Protein AF-A0AAU5NUG4-F1 (afdb_monomer)

Foldseek 3Di:
DVVVVVVVVVVVVVVVVVVVVVVVVVVCCVVPPPDFAQKKFAADPVPRDGAEIAGRPDPPGDPHIDRDDLVRSVCCVPPVVRQYDPPRPVCVVNVPDDDDNDPPPPPDDPPPPDDDDDDDDDDDDDDDDD

Mean predicted aligned error: 14.55 Å

Structure (mmCIF, N/CA/C/O backbone):
data_AF-A0AAU5NUG4-F1
#
_entry.id   AF-A0AAU5NUG4-F1
#
loop_
_atom_site.group_PDB
_atom_site.id
_atom_site.type_symbol
_atom_site.label_atom_id
_atom_site.label_alt_id
_atom_site.label_comp_id
_atom_site.label_asym_id
_atom_site.label_entity_id
_atom_site.label_seq_id
_atom_site.pdbx_PDB_ins_code
_atom_site.Cartn_x
_atom_site.Cartn_y
_atom_site.Cartn_z
_atom_site.occupancy
_atom_site.B_iso_or_equiv
_atom_site.auth_seq_id
_atom_site.auth_comp_id
_atom_site.auth_asym_id
_atom_site.auth_atom_id
_atom_site.pdbx_PDB_model_num
ATOM 1 N N . MET A 1 1 ? 38.046 -8.888 -38.644 1.00 63.84 1 MET A N 1
ATOM 2 C CA . MET A 1 1 ? 36.925 -8.007 -38.228 1.00 63.84 1 MET A CA 1
ATOM 3 C C . MET A 1 1 ? 35.562 -8.701 -38.092 1.00 63.84 1 MET A C 1
ATOM 5 O O . MET A 1 1 ? 34.807 -8.292 -37.226 1.00 63.84 1 MET A O 1
ATOM 9 N N . ARG A 1 2 ? 35.196 -9.729 -38.879 1.00 86.19 2 ARG A N 1
ATOM 10 C CA . ARG A 1 2 ? 33.835 -10.328 -38.826 1.00 86.19 2 ARG A CA 1
ATOM 11 C C . ARG A 1 2 ? 33.498 -11.087 -37.527 1.00 86.19 2 ARG A C 1
ATOM 13 O O . ARG A 1 2 ? 32.389 -10.961 -37.030 1.00 86.19 2 ARG A O 1
ATOM 20 N N . VAL A 1 3 ? 34.463 -11.803 -36.944 1.00 91.94 3 VAL A N 1
ATOM 21 C CA . VAL A 1 3 ? 34.260 -12.620 -35.724 1.00 91.94 3 VAL A CA 1
ATOM 22 C C . VAL A 1 3 ? 33.879 -11.771 -34.507 1.00 91.94 3 VAL A C 1
ATOM 24 O O . VAL A 1 3 ? 32.986 -12.125 -33.746 1.00 91.94 3 VAL A O 1
ATOM 27 N N . TRP A 1 4 ? 34.515 -10.611 -34.349 1.00 91.56 4 TRP A N 1
ATOM 28 C CA . TRP A 1 4 ? 34.247 -9.716 -33.224 1.00 91.56 4 TRP A CA 1
ATOM 29 C C . TRP A 1 4 ? 32.851 -9.081 -33.298 1.00 91.56 4 TRP A C 1
ATOM 31 O O . TRP A 1 4 ? 32.176 -8.971 -32.278 1.00 91.56 4 TRP A O 1
ATOM 41 N N . HIS A 1 5 ? 32.387 -8.741 -34.506 1.00 94.94 5 HIS A N 1
ATOM 42 C CA . HIS A 1 5 ? 31.019 -8.263 -34.722 1.00 94.94 5 HIS A CA 1
ATOM 43 C C . HIS A 1 5 ? 29.981 -9.331 -34.368 1.00 94.94 5 HIS A C 1
ATOM 45 O O . HIS A 1 5 ? 29.022 -9.024 -33.669 1.00 94.94 5 HIS A O 1
ATOM 51 N N . ALA A 1 6 ? 30.192 -10.583 -34.789 1.00 95.06 6 ALA A N 1
ATOM 52 C CA . ALA A 1 6 ? 29.280 -11.680 -34.467 1.00 95.06 6 ALA A CA 1
ATOM 53 C C . ALA A 1 6 ? 29.156 -11.895 -32.949 1.00 95.06 6 ALA A C 1
ATOM 55 O O . ALA A 1 6 ? 28.048 -11.984 -32.429 1.00 95.06 6 ALA A O 1
ATOM 56 N N . MET A 1 7 ? 30.282 -11.879 -32.226 1.00 95.44 7 MET A N 1
ATOM 57 C CA . MET A 1 7 ? 30.288 -11.993 -30.764 1.00 95.44 7 MET A CA 1
ATOM 58 C C . MET A 1 7 ? 29.528 -10.841 -30.084 1.00 95.44 7 MET A C 1
ATOM 60 O O . MET A 1 7 ? 28.819 -11.051 -29.099 1.00 95.44 7 MET A O 1
ATOM 64 N N . TRP A 1 8 ? 29.679 -9.611 -30.584 1.00 96.25 8 TRP A N 1
ATOM 65 C CA . TRP A 1 8 ? 28.987 -8.447 -30.028 1.00 96.25 8 TRP A CA 1
ATOM 66 C C . TRP A 1 8 ? 27.484 -8.470 -30.280 1.00 96.25 8 TRP A C 1
ATOM 68 O O . TRP A 1 8 ? 26.726 -8.178 -29.357 1.00 96.25 8 TRP A O 1
ATOM 78 N N . LEU A 1 9 ? 27.061 -8.849 -31.488 1.00 96.94 9 LEU A N 1
ATOM 79 C CA . LEU A 1 9 ? 25.646 -9.023 -31.812 1.00 96.94 9 LEU A CA 1
ATOM 80 C C . LEU A 1 9 ? 25.015 -10.073 -30.903 1.00 96.94 9 LEU A C 1
ATOM 82 O O . LEU A 1 9 ? 24.025 -9.783 -30.246 1.00 96.94 9 LEU A O 1
ATOM 86 N N . GLU A 1 10 ? 25.667 -11.225 -30.735 1.00 96.62 10 GLU A N 1
ATOM 87 C CA . GLU A 1 10 ? 25.164 -12.273 -29.850 1.00 96.62 10 GLU A CA 1
ATOM 88 C C . GLU A 1 10 ? 25.015 -11.780 -28.399 1.00 96.62 10 GLU A C 1
ATOM 90 O O . GLU A 1 10 ? 24.040 -12.088 -27.713 1.00 96.62 10 GLU A O 1
ATOM 95 N N . ARG A 1 11 ? 25.958 -10.966 -27.913 1.00 97.25 11 ARG A N 1
ATOM 96 C CA . ARG A 1 11 ? 25.876 -10.375 -26.572 1.00 97.25 11 ARG A CA 1
ATOM 97 C C . ARG A 1 11 ? 24.701 -9.408 -26.438 1.00 97.25 11 ARG A C 1
ATOM 99 O O . ARG A 1 11 ? 24.022 -9.427 -25.410 1.00 97.25 11 ARG A O 1
ATOM 106 N N . ILE A 1 12 ? 24.485 -8.567 -27.447 1.00 97.88 12 ILE A N 1
ATOM 107 C CA . ILE A 1 12 ? 23.364 -7.625 -27.500 1.00 97.88 12 ILE A CA 1
ATOM 108 C C . ILE A 1 12 ? 22.045 -8.399 -27.543 1.00 97.88 12 ILE A C 1
ATOM 110 O O . ILE A 1 12 ? 21.164 -8.126 -26.732 1.00 97.88 12 ILE A O 1
ATOM 114 N N . ASP A 1 13 ? 21.941 -9.420 -28.389 1.00 98.25 13 ASP A N 1
ATOM 115 C CA . ASP A 1 13 ? 20.737 -10.239 -28.536 1.00 98.25 13 ASP A CA 1
ATOM 116 C C . ASP A 1 13 ? 20.382 -10.963 -27.235 1.00 98.25 13 ASP A C 1
ATOM 118 O O . ASP A 1 13 ? 19.229 -10.939 -26.799 1.00 98.25 13 ASP A O 1
ATOM 122 N N . ARG A 1 14 ? 21.377 -11.532 -26.540 1.00 97.88 14 ARG A N 1
ATOM 123 C CA . ARG A 1 14 ? 21.167 -12.127 -25.209 1.00 97.88 14 ARG A CA 1
ATOM 124 C C . ARG A 1 14 ? 20.640 -11.102 -24.204 1.00 97.88 14 ARG A C 1
ATOM 126 O O . ARG A 1 14 ? 19.757 -11.427 -23.409 1.00 97.88 14 ARG A O 1
ATOM 133 N N . GLN A 1 15 ? 21.157 -9.874 -24.230 1.00 97.94 15 GLN A N 1
ATOM 134 C CA . GLN A 1 15 ? 20.701 -8.815 -23.332 1.00 97.94 15 GLN A CA 1
ATOM 135 C C . GLN A 1 15 ? 19.275 -8.364 -23.664 1.00 97.94 15 GLN A C 1
ATOM 137 O O . GLN A 1 15 ? 18.463 -8.187 -22.754 1.00 97.94 15 GLN A O 1
ATOM 142 N N . ILE A 1 16 ? 18.950 -8.227 -24.951 1.00 98.31 16 ILE A N 1
ATOM 143 C CA . ILE A 1 16 ? 17.597 -7.912 -25.420 1.00 98.31 16 ILE A CA 1
ATOM 144 C C . ILE A 1 16 ? 16.626 -8.997 -24.951 1.00 98.31 16 ILE A C 1
ATOM 146 O O . ILE A 1 16 ? 15.628 -8.678 -24.306 1.00 98.31 16 ILE A O 1
ATOM 150 N N . ALA A 1 17 ? 16.949 -10.270 -25.184 1.00 98.19 17 ALA A N 1
ATOM 151 C CA . ALA A 1 17 ? 16.116 -11.395 -24.772 1.00 98.19 17 ALA A CA 1
ATOM 152 C C . ALA A 1 17 ? 15.904 -11.431 -23.248 1.00 98.19 17 ALA A C 1
ATOM 154 O O . ALA A 1 17 ? 14.790 -11.668 -22.773 1.00 98.19 17 ALA A O 1
ATOM 155 N N . TYR A 1 18 ? 16.949 -11.145 -22.466 1.00 98.12 18 TYR A N 1
ATOM 156 C CA . TYR A 1 18 ? 16.844 -11.042 -21.012 1.00 98.12 18 TYR A CA 1
ATOM 157 C C . TYR A 1 18 ? 15.870 -9.934 -20.586 1.00 98.12 18 TYR A C 1
ATOM 159 O O . TYR A 1 18 ? 14.966 -10.183 -19.784 1.00 98.12 18 TYR A O 1
ATOM 167 N N . VAL A 1 19 ? 16.010 -8.726 -21.139 1.00 98.06 19 VAL A N 1
ATOM 168 C CA . VAL A 1 19 ? 15.133 -7.590 -20.812 1.00 98.06 19 VAL A CA 1
ATOM 169 C C . VAL A 1 19 ? 13.691 -7.869 -21.236 1.00 98.06 19 VAL A C 1
ATOM 171 O O . VAL A 1 19 ? 12.777 -7.680 -20.433 1.00 98.06 19 VAL A O 1
ATOM 174 N N . GLN A 1 20 ? 13.479 -8.392 -22.445 1.00 97.94 20 GLN A N 1
ATOM 175 C CA . GLN A 1 20 ? 12.153 -8.754 -22.952 1.00 97.94 20 GLN A CA 1
ATOM 176 C C . GLN A 1 20 ? 11.467 -9.789 -22.054 1.00 97.94 20 GLN A C 1
ATOM 178 O O . GLN A 1 20 ? 10.301 -9.624 -21.691 1.00 97.94 20 GLN A O 1
ATOM 183 N N . LYS A 1 21 ? 12.196 -10.820 -21.608 1.00 97.19 21 LYS A N 1
ATOM 184 C CA . LYS A 1 21 ? 11.667 -11.811 -20.663 1.00 97.19 21 LYS A CA 1
ATOM 185 C C . LYS A 1 21 ? 11.230 -11.163 -19.348 1.00 97.19 21 LYS A C 1
ATOM 187 O O . LYS A 1 21 ? 10.153 -11.469 -18.838 1.00 97.19 21 LYS A O 1
ATOM 192 N N . ARG A 1 22 ? 12.039 -10.251 -18.798 1.00 96.19 22 ARG A N 1
ATOM 193 C CA . ARG A 1 22 ? 11.712 -9.536 -17.554 1.00 96.19 22 ARG A CA 1
ATOM 194 C C . ARG A 1 22 ? 10.479 -8.653 -17.705 1.00 96.19 22 ARG A C 1
ATOM 196 O O . ARG A 1 22 ? 9.643 -8.654 -16.807 1.00 96.19 22 ARG A O 1
ATOM 203 N N . GLN A 1 23 ? 10.335 -7.965 -18.834 1.00 96.56 23 GLN A N 1
ATOM 204 C CA . GLN A 1 23 ? 9.153 -7.155 -19.137 1.00 96.56 23 GLN A CA 1
ATOM 205 C C . GLN A 1 23 ? 7.891 -8.014 -19.281 1.00 96.56 23 GLN A C 1
ATOM 207 O O . GLN A 1 23 ? 6.855 -7.668 -18.719 1.00 96.56 23 GLN A O 1
ATOM 212 N N . ALA A 1 24 ? 7.980 -9.169 -19.945 1.00 95.44 24 ALA A N 1
ATOM 213 C CA . ALA A 1 24 ? 6.858 -10.100 -20.062 1.00 95.44 24 ALA A CA 1
ATOM 214 C C . ALA A 1 24 ? 6.437 -10.688 -18.697 1.00 95.44 24 ALA A C 1
ATOM 216 O O . ALA A 1 24 ? 5.248 -10.828 -18.412 1.00 95.44 24 ALA A O 1
ATOM 217 N N . GLU A 1 25 ? 7.395 -11.006 -17.817 1.00 94.75 25 GLU A N 1
ATOM 218 C CA . GLU A 1 25 ? 7.116 -11.416 -16.431 1.00 94.75 25 GLU A CA 1
ATOM 219 C C . GLU A 1 25 ? 6.478 -10.282 -15.613 1.00 94.75 25 GLU A C 1
ATOM 221 O O . GLU A 1 25 ? 5.478 -10.511 -14.933 1.00 94.75 25 GLU A O 1
ATOM 226 N N . GLU A 1 26 ? 7.050 -9.081 -15.719 1.00 92.56 26 GLU A N 1
ATOM 227 C CA . GLU A 1 26 ? 6.443 -7.761 -15.522 1.00 92.56 26 GLU A CA 1
ATOM 228 C C . GLU A 1 26 ? 4.927 -7.725 -15.703 1.00 92.56 26 GLU A C 1
ATOM 230 O O . GLU A 1 26 ? 4.106 -7.665 -14.780 1.00 92.56 26 GLU A O 1
ATOM 235 N N . GLU A 1 27 ? 4.583 -7.744 -16.977 1.00 92.88 27 GLU A N 1
ATOM 236 C CA . GLU A 1 27 ? 3.239 -7.581 -17.468 1.00 92.88 27 GLU A CA 1
ATOM 237 C C . GLU A 1 27 ? 2.338 -8.730 -17.021 1.00 92.88 27 GLU A C 1
ATOM 239 O O . GLU A 1 27 ? 1.222 -8.486 -16.560 1.00 92.88 27 GLU A O 1
ATOM 244 N N . ARG A 1 28 ? 2.836 -9.973 -17.046 1.00 91.38 28 ARG A N 1
ATOM 245 C CA . ARG A 1 28 ? 2.095 -11.131 -16.534 1.00 91.38 28 ARG A CA 1
ATOM 246 C C . ARG A 1 28 ? 1.750 -10.959 -15.059 1.00 91.38 28 ARG A C 1
ATOM 248 O O . ARG A 1 28 ? 0.623 -11.239 -14.666 1.00 91.38 28 ARG A O 1
ATOM 255 N N . ARG A 1 29 ? 2.687 -10.479 -14.234 1.00 88.12 29 ARG A N 1
ATOM 256 C CA . ARG A 1 29 ? 2.438 -10.199 -12.809 1.00 88.12 29 ARG A CA 1
ATOM 257 C C . ARG A 1 29 ? 1.420 -9.085 -12.620 1.00 88.12 29 ARG A C 1
ATOM 259 O O . ARG A 1 29 ? 0.620 -9.182 -11.700 1.00 88.12 29 ARG A O 1
ATOM 266 N N . ARG A 1 30 ? 1.446 -8.041 -13.453 1.00 85.19 30 ARG A N 1
ATOM 267 C CA . ARG A 1 30 ? 0.470 -6.941 -13.397 1.00 85.19 30 ARG A CA 1
ATOM 268 C C . ARG A 1 30 ? -0.930 -7.411 -13.786 1.00 85.19 30 ARG A C 1
ATOM 270 O O . ARG A 1 30 ? -1.865 -7.140 -13.043 1.00 85.19 30 ARG A O 1
ATOM 277 N N . ARG A 1 31 ? -1.058 -8.148 -14.895 1.00 85.69 31 ARG A N 1
ATOM 278 C CA . ARG A 1 31 ? -2.335 -8.691 -15.392 1.00 85.69 31 ARG A CA 1
ATOM 279 C C . ARG A 1 31 ? -2.932 -9.731 -14.446 1.00 85.69 31 ARG A C 1
ATOM 281 O O . ARG A 1 31 ? -4.128 -9.705 -14.194 1.00 85.69 31 ARG A O 1
ATOM 288 N N . ASN A 1 32 ? -2.095 -10.602 -13.883 1.00 83.69 32 ASN A N 1
ATOM 289 C CA . ASN A 1 32 ? -2.537 -11.676 -12.990 1.00 83.69 32 ASN A CA 1
ATOM 290 C C . ASN A 1 32 ? -2.479 -11.277 -11.511 1.00 83.69 32 ASN A C 1
ATOM 292 O O . ASN A 1 32 ? -2.543 -12.152 -10.644 1.00 83.69 32 ASN A O 1
ATOM 296 N N . ARG A 1 33 ? -2.298 -9.988 -11.191 1.00 76.75 33 ARG A N 1
ATOM 297 C CA . ARG A 1 33 ? -2.296 -9.557 -9.796 1.00 76.75 33 ARG A CA 1
ATOM 298 C C . ARG A 1 33 ? -3.707 -9.767 -9.247 1.00 76.75 33 ARG A C 1
ATOM 300 O O . ARG A 1 33 ? -4.635 -9.179 -9.805 1.00 76.75 33 ARG A O 1
ATOM 307 N N . PRO A 1 34 ? -3.894 -10.569 -8.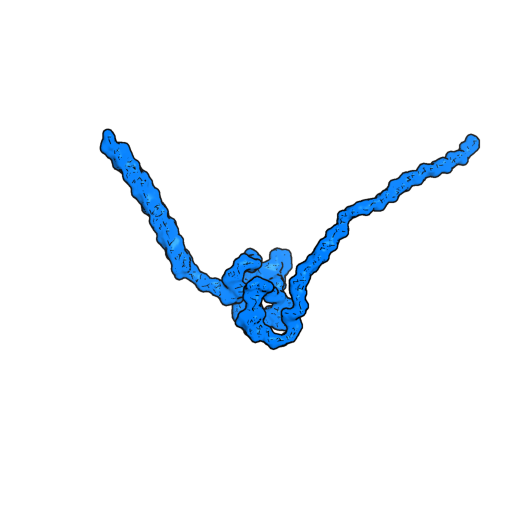182 1.00 73.50 34 PRO A N 1
ATOM 308 C CA . PRO A 1 34 ? -5.198 -10.655 -7.549 1.00 73.50 34 PRO A CA 1
ATOM 309 C C . PRO A 1 34 ? -5.617 -9.247 -7.127 1.00 73.50 34 PRO A C 1
ATOM 311 O O . PRO A 1 34 ? -4.781 -8.452 -6.674 1.00 73.50 34 PRO A O 1
ATOM 314 N N . ARG A 1 35 ? -6.898 -8.928 -7.331 1.00 73.00 35 ARG A N 1
ATOM 315 C CA . ARG A 1 35 ? -7.461 -7.664 -6.861 1.00 73.00 35 ARG A CA 1
ATOM 316 C C . ARG A 1 35 ? -7.163 -7.575 -5.361 1.00 73.00 35 ARG A C 1
ATOM 318 O O . ARG A 1 35 ? -7.391 -8.568 -4.668 1.00 73.00 35 ARG A O 1
ATOM 325 N N . PRO A 1 36 ? -6.601 -6.455 -4.869 1.00 72.94 36 PRO A N 1
ATOM 326 C CA . PRO A 1 36 ? -6.391 -6.309 -3.439 1.00 72.94 36 PRO A CA 1
ATOM 327 C C . PRO A 1 36 ? -7.726 -6.534 -2.717 1.00 72.94 36 PRO A C 1
ATOM 329 O O . PRO A 1 36 ? -8.770 -6.172 -3.272 1.00 72.94 36 PRO A O 1
ATOM 332 N N . PRO A 1 37 ? -7.702 -7.140 -1.519 1.00 80.69 37 PRO A N 1
ATOM 333 C CA . PRO A 1 37 ? -8.905 -7.275 -0.707 1.00 80.69 37 PRO A CA 1
ATOM 334 C C . PRO A 1 37 ? -9.536 -5.894 -0.531 1.00 80.69 37 PRO A C 1
ATOM 336 O O . PRO A 1 37 ? -8.822 -4.897 -0.467 1.00 80.69 37 PRO A O 1
ATOM 339 N N . ASP A 1 38 ? -10.859 -5.809 -0.454 1.00 88.12 38 ASP A N 1
ATOM 340 C CA . ASP A 1 38 ? -11.499 -4.499 -0.298 1.00 88.12 38 ASP A CA 1
ATOM 341 C C . ASP A 1 38 ? -11.149 -3.881 1.076 1.00 88.12 38 ASP A C 1
ATOM 343 O O . ASP A 1 38 ? -10.971 -2.672 1.192 1.00 88.12 38 ASP A O 1
ATOM 347 N N . TRP A 1 39 ? -10.945 -4.711 2.110 1.00 94.56 39 TRP A N 1
ATOM 348 C CA . TRP A 1 39 ? -10.681 -4.258 3.479 1.00 94.56 39 TRP A CA 1
ATOM 349 C C . TRP A 1 39 ? -9.609 -5.093 4.167 1.00 94.56 39 TRP A C 1
ATOM 351 O O . TRP A 1 39 ? -9.543 -6.316 4.015 1.00 94.56 39 TRP A O 1
ATOM 361 N N . VAL A 1 40 ? -8.789 -4.432 4.980 1.00 95.88 40 VAL A N 1
ATOM 362 C CA . VAL A 1 40 ? -7.783 -5.098 5.809 1.00 95.88 40 VAL A CA 1
ATOM 363 C C . VAL A 1 40 ? -7.757 -4.511 7.212 1.00 95.88 40 VAL A C 1
ATOM 365 O O . VAL A 1 40 ? -7.978 -3.316 7.412 1.00 95.88 40 VAL A O 1
ATOM 368 N N . VAL A 1 41 ? -7.437 -5.353 8.189 1.00 96.50 41 VAL A N 1
ATOM 369 C CA . VAL A 1 41 ? -7.159 -4.935 9.564 1.00 96.50 41 VAL A CA 1
ATOM 370 C C . VAL A 1 41 ? -5.671 -5.076 9.844 1.00 96.50 41 VAL A C 1
ATOM 372 O O . VAL A 1 41 ? -5.079 -6.137 9.641 1.00 96.50 41 VAL A O 1
ATOM 375 N N . GLU A 1 42 ? -5.049 -3.990 10.284 1.00 96.00 42 GLU A N 1
ATOM 376 C CA . GLU A 1 42 ? -3.671 -3.987 10.752 1.00 96.00 42 GLU A CA 1
ATOM 377 C C . GLU A 1 42 ? -3.593 -4.611 12.141 1.00 96.00 42 GLU A C 1
ATOM 379 O O . GLU A 1 42 ? -4.427 -4.333 13.001 1.00 96.00 42 GLU A O 1
ATOM 384 N N . LEU A 1 43 ? -2.582 -5.448 12.360 1.00 96.06 43 LEU A N 1
ATOM 385 C CA . LEU A 1 43 ? -2.383 -6.159 13.614 1.00 96.06 43 LEU A CA 1
ATOM 386 C C . LEU A 1 43 ? -1.115 -5.666 14.307 1.00 96.06 43 LEU A C 1
ATOM 388 O O . LEU A 1 43 ? -0.047 -5.551 13.695 1.00 96.06 43 LEU A O 1
ATOM 392 N N . SER A 1 44 ? -1.217 -5.443 15.615 1.00 91.62 44 SER A N 1
ATOM 393 C CA . SER A 1 44 ? -0.070 -5.128 16.461 1.00 91.62 44 SER A CA 1
ATOM 394 C C . SER A 1 44 ? 0.999 -6.213 16.343 1.00 91.62 44 SER A C 1
ATOM 396 O O . SER A 1 44 ? 0.734 -7.408 16.486 1.00 91.62 44 SER A O 1
ATOM 398 N N . ARG A 1 45 ? 2.253 -5.803 16.133 1.00 89.75 45 ARG A N 1
ATOM 399 C CA . ARG A 1 45 ? 3.384 -6.742 16.087 1.00 89.75 45 ARG A CA 1
ATOM 400 C C . ARG A 1 45 ? 3.639 -7.419 17.433 1.00 89.75 45 ARG A C 1
ATOM 402 O O . ARG A 1 45 ? 4.131 -8.543 17.424 1.00 89.75 45 ARG A O 1
ATOM 409 N N . ALA A 1 46 ? 3.338 -6.729 18.533 1.00 90.75 46 ALA A N 1
ATOM 410 C CA . ALA A 1 46 ? 3.605 -7.191 19.890 1.00 90.75 46 ALA A CA 1
ATOM 411 C C . ALA A 1 46 ? 2.477 -8.075 20.435 1.00 90.75 46 ALA A C 1
ATOM 413 O O . ALA A 1 46 ? 2.749 -9.112 21.025 1.00 90.75 46 ALA A O 1
ATOM 414 N N . THR A 1 47 ? 1.220 -7.679 20.219 1.00 90.88 47 THR A N 1
ATOM 415 C CA . THR A 1 47 ? 0.058 -8.329 20.851 1.00 90.88 47 THR A CA 1
ATOM 416 C C . THR A 1 47 ? -0.811 -9.120 19.879 1.00 90.88 47 THR A C 1
ATOM 418 O O . THR A 1 47 ? -1.666 -9.881 20.317 1.00 90.88 47 THR A O 1
ATOM 421 N N . GLY A 1 48 ? -0.647 -8.928 18.565 1.00 90.38 48 GLY A N 1
ATOM 422 C CA . GLY A 1 48 ? -1.518 -9.524 17.546 1.00 90.38 48 GLY A CA 1
ATOM 423 C C . GLY A 1 48 ? -2.928 -8.928 17.488 1.00 90.38 48 GLY A C 1
ATOM 424 O O . GLY A 1 48 ? -3.722 -9.347 16.652 1.00 90.38 48 GLY A O 1
ATOM 425 N N . GLN A 1 49 ? -3.235 -7.950 18.342 1.00 92.56 49 GLN A N 1
ATOM 426 C CA . GLN A 1 49 ? -4.550 -7.322 18.417 1.00 92.56 49 GLN A CA 1
ATOM 427 C C . GLN A 1 49 ? -4.798 -6.384 17.224 1.00 92.56 49 GLN A C 1
ATOM 429 O O . GLN A 1 49 ? -3.837 -5.776 16.729 1.00 92.56 49 GLN A O 1
ATOM 434 N N . PRO A 1 50 ? -6.061 -6.232 16.783 1.00 94.31 50 PRO A N 1
ATOM 435 C CA . PRO A 1 50 ? -6.467 -5.221 15.812 1.00 94.31 50 PRO A CA 1
ATOM 436 C C . PRO A 1 50 ? -6.030 -3.817 16.233 1.00 94.31 50 PRO A C 1
ATOM 438 O O . PRO A 1 50 ? -6.363 -3.351 17.318 1.00 94.31 50 PRO A O 1
ATOM 441 N N . LEU A 1 51 ? -5.272 -3.149 15.369 1.00 94.19 51 LEU A N 1
ATOM 442 C CA . LEU A 1 51 ? -4.754 -1.807 15.611 1.00 94.19 51 LEU A CA 1
ATOM 443 C C . LEU A 1 51 ? -5.535 -0.755 14.831 1.00 94.19 51 LEU A C 1
ATOM 445 O O . LEU A 1 51 ? -5.841 0.298 15.377 1.00 94.19 51 LEU A O 1
ATOM 449 N N . GLN A 1 52 ? -5.816 -1.015 13.553 1.00 95.06 52 GLN A N 1
ATOM 450 C CA . GLN A 1 52 ? -6.452 -0.044 12.668 1.00 95.06 52 GLN A CA 1
ATOM 451 C C . GLN A 1 52 ? -7.080 -0.732 11.453 1.00 95.06 52 GLN A C 1
ATOM 453 O O . GLN A 1 52 ? -6.497 -1.661 10.892 1.00 95.06 52 GLN A O 1
ATOM 458 N N . VAL A 1 53 ? -8.250 -0.266 11.021 1.00 95.69 53 VAL A N 1
ATOM 459 C CA . VAL A 1 53 ? -8.898 -0.726 9.782 1.00 95.69 53 VAL A CA 1
ATOM 460 C C . VAL A 1 53 ? -8.454 0.151 8.612 1.00 95.69 53 VAL A C 1
ATOM 462 O O . VAL A 1 53 ? -8.359 1.373 8.746 1.00 95.69 53 VAL A O 1
ATOM 465 N N . HIS A 1 54 ? -8.208 -0.466 7.456 1.00 96.19 54 HIS A N 1
ATOM 466 C CA . HIS A 1 54 ? -7.805 0.196 6.215 1.00 96.19 54 HIS A CA 1
ATOM 467 C C . HIS A 1 54 ? -8.611 -0.326 5.019 1.00 96.19 54 HIS A C 1
ATOM 469 O O . HIS A 1 54 ? -9.083 -1.464 5.016 1.00 96.19 54 HIS A O 1
ATOM 475 N N . ASP A 1 55 ? -8.689 0.487 3.968 1.00 94.12 55 ASP A N 1
ATOM 476 C CA . ASP A 1 55 ? -8.932 -0.014 2.611 1.00 94.12 55 ASP A CA 1
ATOM 477 C C . ASP A 1 55 ? -7.757 -0.917 2.189 1.00 94.12 55 ASP A C 1
ATOM 479 O O . ASP A 1 55 ? -6.595 -0.637 2.516 1.00 94.12 55 ASP A O 1
ATOM 483 N N . GLY A 1 56 ? -8.017 -2.017 1.482 1.00 91.12 56 GLY A N 1
ATOM 484 C CA . GLY A 1 56 ? -6.949 -2.973 1.183 1.00 91.12 56 GLY A CA 1
ATOM 485 C C . GLY A 1 56 ? -5.911 -2.489 0.166 1.00 91.12 56 GLY A C 1
ATOM 486 O O . GLY A 1 56 ? -4.793 -3.018 0.147 1.00 91.12 56 GLY A O 1
ATOM 487 N N . ALA A 1 57 ? -6.176 -1.423 -0.594 1.00 89.38 57 ALA A N 1
ATOM 488 C CA . ALA A 1 57 ? -5.186 -0.749 -1.432 1.00 89.38 57 ALA A CA 1
ATOM 489 C C . ALA A 1 57 ? -4.407 0.360 -0.693 1.00 89.38 57 ALA A C 1
ATOM 491 O O . ALA A 1 57 ? -3.440 0.887 -1.246 1.00 89.38 57 ALA A O 1
ATOM 492 N N . CYS A 1 58 ? -4.738 0.672 0.568 1.00 91.25 58 CYS A N 1
ATOM 493 C CA . CYS A 1 58 ? -4.055 1.703 1.356 1.00 91.25 58 CYS A CA 1
ATOM 494 C C . CYS A 1 58 ? -2.541 1.438 1.454 1.00 91.25 58 CYS A C 1
ATOM 496 O O . CYS A 1 58 ? -2.112 0.351 1.856 1.00 91.25 58 CYS A O 1
ATOM 498 N N . GLY A 1 59 ? -1.721 2.431 1.096 1.00 89.50 59 GLY A N 1
ATOM 499 C CA . GLY A 1 59 ? -0.256 2.361 1.184 1.00 89.50 59 GLY A CA 1
ATOM 500 C C . GLY A 1 59 ? 0.302 2.576 2.595 1.00 89.50 59 GLY A C 1
ATOM 501 O O . GLY A 1 59 ? 1.454 2.242 2.848 1.00 89.50 59 GLY A O 1
ATOM 502 N N . MET A 1 60 ? -0.519 3.096 3.513 1.00 89.94 60 MET A N 1
ATOM 503 C CA . MET A 1 60 ? -0.138 3.392 4.900 1.00 89.94 60 MET A CA 1
ATOM 504 C C . MET A 1 60 ? -0.381 2.222 5.862 1.00 89.94 60 MET A C 1
ATOM 506 O O . MET A 1 60 ? -0.094 2.348 7.049 1.00 89.94 60 MET A O 1
ATOM 510 N N . LYS A 1 61 ? -0.903 1.088 5.374 1.00 91.81 61 LYS A N 1
ATOM 511 C CA . LYS A 1 61 ? -1.133 -0.098 6.206 1.00 91.81 61 LYS A CA 1
ATOM 512 C C . LYS A 1 61 ? 0.180 -0.731 6.666 1.00 91.81 61 LYS A C 1
ATOM 514 O O . LYS A 1 61 ? 1.136 -0.853 5.895 1.00 91.81 61 LYS A O 1
ATOM 519 N N . GLY A 1 62 ? 0.201 -1.215 7.902 1.00 88.50 62 GLY A N 1
ATOM 520 C CA . GLY A 1 62 ? 1.319 -1.984 8.433 1.00 88.50 62 GLY A CA 1
ATOM 521 C C . GLY A 1 62 ? 1.607 -3.283 7.668 1.00 88.50 62 GLY A C 1
ATOM 522 O O . GLY A 1 62 ? 0.761 -3.871 6.987 1.00 88.50 62 GLY A O 1
ATOM 523 N N . LYS A 1 63 ? 2.839 -3.789 7.829 1.00 90.38 63 LYS A N 1
ATOM 524 C CA . LYS A 1 63 ? 3.285 -5.056 7.212 1.00 90.38 63 LYS A CA 1
ATOM 525 C C . LYS A 1 63 ? 2.482 -6.270 7.684 1.00 90.38 63 LYS A C 1
ATOM 527 O O . LYS A 1 63 ? 2.354 -7.229 6.933 1.00 90.38 63 LYS A O 1
ATOM 532 N N . ARG A 1 64 ? 1.989 -6.251 8.928 1.00 92.94 64 ARG A N 1
ATOM 533 C CA . ARG A 1 64 ? 1.124 -7.302 9.475 1.00 92.94 64 ARG A CA 1
ATOM 534 C C . ARG A 1 64 ? -0.321 -6.847 9.379 1.00 92.94 64 ARG A C 1
ATOM 536 O O . ARG A 1 64 ? -0.755 -5.999 10.151 1.00 92.94 64 ARG A O 1
ATOM 543 N N . HIS A 1 65 ? -1.041 -7.428 8.436 1.00 94.00 65 HIS A N 1
ATOM 544 C CA . HIS A 1 65 ? -2.464 -7.207 8.265 1.00 94.00 65 HIS A CA 1
ATOM 545 C C . HIS A 1 65 ? -3.152 -8.510 7.875 1.00 94.00 65 HIS A C 1
ATOM 547 O O . HIS A 1 65 ? -2.510 -9.441 7.384 1.00 94.00 65 HIS A O 1
ATOM 553 N N . ARG A 1 66 ? -4.460 -8.558 8.105 1.00 94.31 66 ARG A N 1
ATOM 554 C CA . ARG A 1 66 ? -5.339 -9.645 7.681 1.00 94.31 66 ARG A CA 1
ATOM 555 C C . ARG A 1 66 ? -6.449 -9.078 6.807 1.00 94.31 66 ARG A C 1
ATOM 557 O O . ARG A 1 66 ? -6.963 -7.998 7.093 1.00 94.31 66 ARG A O 1
ATOM 564 N N . GLU A 1 67 ? -6.807 -9.810 5.760 1.00 94.50 67 GLU A N 1
ATOM 565 C CA . GLU A 1 67 ? -7.968 -9.502 4.925 1.00 94.50 67 GLU A CA 1
ATOM 566 C C . GLU A 1 67 ? -9.254 -9.751 5.712 1.00 94.50 67 GLU A C 1
ATOM 568 O O . GLU A 1 67 ? -9.381 -10.760 6.410 1.00 94.50 67 GLU A O 1
ATOM 573 N N . VAL A 1 68 ? -10.195 -8.817 5.624 1.00 94.56 68 VAL A N 1
ATOM 574 C CA . VAL A 1 68 ? -11.479 -8.907 6.323 1.00 94.56 68 VAL A CA 1
ATOM 575 C C . VAL A 1 68 ? -12.614 -8.645 5.350 1.00 94.56 68 VAL A C 1
ATOM 577 O O . VAL A 1 68 ? -12.466 -7.911 4.370 1.00 94.56 68 VAL A O 1
ATOM 580 N N . SER A 1 69 ? -13.767 -9.254 5.614 1.00 92.81 69 SER A N 1
ATOM 581 C CA . SER A 1 69 ? -14.963 -8.962 4.830 1.00 92.81 69 SER A CA 1
ATOM 582 C C . SER A 1 69 ? -15.464 -7.547 5.120 1.00 92.81 69 SER A C 1
ATOM 584 O O . SER A 1 69 ? -15.123 -6.930 6.133 1.00 92.81 69 SER A O 1
ATOM 586 N N . ARG A 1 70 ? -16.334 -7.035 4.247 1.00 93.25 70 ARG A N 1
ATOM 587 C CA . ARG A 1 70 ? -16.993 -5.742 4.455 1.00 93.25 70 ARG A CA 1
ATOM 588 C C . ARG A 1 70 ? -17.733 -5.682 5.795 1.00 93.25 70 ARG A C 1
ATOM 590 O O . ARG A 1 70 ? -17.622 -4.686 6.504 1.00 93.25 70 ARG A O 1
ATOM 597 N N . ASP A 1 71 ? -18.464 -6.735 6.149 1.00 92.69 71 ASP A N 1
ATOM 598 C CA . ASP A 1 71 ? -19.245 -6.781 7.391 1.00 92.69 71 ASP A CA 1
ATOM 599 C C . ASP A 1 71 ? -18.353 -6.901 8.622 1.00 92.69 71 ASP A C 1
ATOM 601 O O . ASP A 1 71 ? -18.615 -6.280 9.650 1.00 92.69 71 ASP A O 1
ATOM 605 N N . GLU A 1 72 ? -17.257 -7.649 8.514 1.00 94.31 72 GLU A N 1
ATOM 606 C CA . GLU A 1 72 ? -16.255 -7.721 9.569 1.00 94.31 72 GLU A CA 1
ATOM 607 C C . GLU A 1 72 ? -15.569 -6.368 9.784 1.00 94.31 72 GLU A C 1
ATOM 609 O O . GLU A 1 72 ? -15.450 -5.933 10.925 1.00 94.31 72 GLU A O 1
ATOM 614 N N . ALA A 1 73 ? -15.217 -5.649 8.714 1.00 95.12 73 ALA A N 1
ATOM 615 C CA . ALA A 1 73 ? -14.683 -4.292 8.809 1.00 95.12 73 ALA A CA 1
ATOM 616 C C . ALA A 1 73 ? -15.668 -3.333 9.496 1.00 95.12 73 ALA A C 1
ATOM 618 O O . ALA A 1 73 ? -15.261 -2.536 10.340 1.00 95.12 73 ALA A O 1
ATOM 619 N N . ARG A 1 74 ? -16.973 -3.438 9.196 1.00 93.69 74 ARG A N 1
ATOM 620 C CA . ARG A 1 74 ? -18.003 -2.665 9.908 1.00 93.69 74 ARG A CA 1
ATOM 621 C C . ARG A 1 74 ? -18.017 -3.002 11.396 1.00 93.69 74 ARG A C 1
ATOM 623 O O . ARG A 1 74 ? -17.951 -2.080 12.197 1.00 93.69 74 ARG A O 1
ATOM 630 N N . ARG A 1 75 ? -18.052 -4.291 11.759 1.00 93.50 75 ARG A N 1
ATOM 631 C CA . ARG A 1 75 ? -18.047 -4.732 13.167 1.00 93.50 75 ARG A CA 1
ATOM 632 C C . ARG A 1 75 ? -16.813 -4.245 13.921 1.00 93.50 75 ARG A C 1
ATOM 634 O O . ARG A 1 75 ? -16.960 -3.736 15.026 1.00 93.50 75 ARG A O 1
ATOM 641 N N . LEU A 1 76 ? -15.634 -4.309 13.303 1.00 94.62 76 LEU A N 1
ATOM 642 C CA . LEU A 1 76 ? -14.396 -3.809 13.905 1.00 94.62 76 LEU A CA 1
ATOM 643 C C . LEU A 1 76 ? -14.480 -2.308 14.216 1.00 94.62 76 LEU A C 1
ATOM 645 O O . LEU A 1 76 ? -14.061 -1.872 15.284 1.00 94.62 76 LEU A O 1
ATOM 649 N N . LEU A 1 77 ? -15.050 -1.523 13.298 1.00 92.81 77 LEU A N 1
ATOM 650 C CA . LEU A 1 77 ? -15.196 -0.075 13.455 1.00 92.81 77 LEU A CA 1
ATOM 651 C C . LEU A 1 77 ? -16.297 0.317 14.452 1.00 92.81 77 LEU A C 1
ATOM 653 O O . LEU A 1 77 ? -16.166 1.334 15.129 1.00 92.81 77 LEU A O 1
ATOM 657 N N . THR A 1 78 ? -17.391 -0.447 14.534 1.00 91.25 78 THR A N 1
ATOM 658 C CA . THR A 1 78 ? -18.556 -0.083 15.359 1.00 91.25 78 THR A CA 1
ATOM 659 C C . THR A 1 78 ? -18.577 -0.754 16.725 1.00 91.25 78 THR A C 1
ATOM 661 O O . THR A 1 78 ? -18.898 -0.107 17.714 1.00 91.25 78 THR A O 1
ATOM 664 N N . THR A 1 79 ? -18.281 -2.051 16.784 1.00 91.06 79 THR A N 1
ATOM 665 C CA . THR A 1 79 ? -18.435 -2.888 17.982 1.00 91.06 79 THR A CA 1
ATOM 666 C C . THR A 1 79 ? -17.123 -3.002 18.741 1.00 91.06 79 THR A C 1
ATOM 668 O O . THR A 1 79 ? -17.094 -2.748 19.941 1.00 91.06 79 THR A O 1
ATOM 671 N N . ASP A 1 80 ? -16.033 -3.309 18.037 1.00 89.00 80 ASP A N 1
ATOM 672 C CA . ASP A 1 80 ? -14.716 -3.501 18.658 1.00 89.00 80 ASP A CA 1
ATOM 673 C C . ASP A 1 80 ? -13.943 -2.181 18.831 1.00 89.00 80 ASP A C 1
ATOM 675 O O . ASP A 1 80 ? -12.831 -2.169 19.357 1.00 89.00 80 ASP A O 1
ATOM 679 N N . ALA A 1 81 ? -14.532 -1.063 18.385 1.00 90.50 81 ALA A N 1
ATOM 680 C CA . ALA A 1 81 ? -13.985 0.292 18.466 1.00 90.50 81 ALA A CA 1
ATOM 681 C C . ALA A 1 81 ? -12.546 0.427 17.924 1.00 90.50 81 ALA A C 1
ATOM 683 O O . ALA A 1 81 ? -11.776 1.286 18.364 1.00 90.50 81 ALA A O 1
ATOM 684 N N . VAL A 1 82 ? -12.180 -0.405 16.945 1.00 93.50 82 VAL A N 1
ATOM 685 C CA . VAL A 1 82 ? -10.890 -0.317 16.260 1.00 93.50 82 VAL A CA 1
ATOM 686 C C . VAL A 1 82 ? -10.885 0.965 15.428 1.00 93.50 82 VAL A C 1
ATOM 688 O O . VAL A 1 82 ? -11.830 1.211 14.677 1.00 93.50 82 VAL A O 1
ATOM 691 N N . PRO A 1 83 ? -9.844 1.807 15.521 1.00 92.75 83 PRO A N 1
ATOM 692 C CA . PRO A 1 83 ? -9.832 3.072 14.810 1.00 92.75 83 PRO A CA 1
ATOM 693 C C . PRO A 1 83 ? -9.768 2.866 13.292 1.00 92.75 83 PRO A C 1
ATOM 695 O O . PRO A 1 83 ? -9.107 1.961 12.776 1.00 92.75 83 PRO A O 1
ATOM 698 N N . ALA A 1 84 ? -10.420 3.768 12.566 1.00 93.88 84 ALA A N 1
ATOM 699 C CA . ALA A 1 84 ? -10.289 3.892 11.123 1.00 93.88 84 ALA A CA 1
ATOM 700 C C . ALA A 1 84 ? -8.958 4.570 10.759 1.00 93.88 84 ALA A C 1
ATOM 702 O O . ALA A 1 84 ? -8.498 5.486 11.448 1.00 93.88 84 ALA A O 1
ATOM 703 N N . CYS A 1 85 ? -8.338 4.149 9.657 1.00 94.19 85 CYS A N 1
ATOM 704 C CA . CYS A 1 85 ? -7.185 4.856 9.115 1.00 94.19 85 CYS A CA 1
ATOM 705 C C . CYS A 1 85 ? -7.582 6.260 8.628 1.00 94.19 85 CYS A C 1
ATOM 707 O O . CYS A 1 85 ? -8.472 6.382 7.781 1.00 94.19 85 CYS A O 1
ATOM 709 N N . PRO A 1 86 ? -6.902 7.322 9.102 1.00 89.62 86 PRO A N 1
ATOM 710 C CA . PRO A 1 86 ? -7.239 8.700 8.754 1.00 89.62 86 PRO A CA 1
ATOM 711 C C . PRO A 1 86 ? -6.846 9.081 7.321 1.00 89.62 86 PRO A C 1
ATOM 713 O O . PRO A 1 86 ? -7.131 10.194 6.911 1.00 89.62 86 PRO A O 1
ATOM 716 N N . PHE A 1 87 ? -6.160 8.208 6.576 1.00 91.50 87 PHE A N 1
ATOM 717 C CA . PHE A 1 87 ? -5.761 8.483 5.192 1.00 91.50 87 PHE A CA 1
ATOM 718 C C . PHE A 1 87 ? -6.740 7.899 4.176 1.00 91.50 87 PHE A C 1
ATOM 720 O O . PHE A 1 87 ? -7.065 8.555 3.193 1.00 91.50 87 PHE A O 1
ATOM 727 N N . CYS A 1 88 ? -7.217 6.670 4.397 1.00 91.56 88 CYS A N 1
ATOM 728 C CA . CYS A 1 88 ? -8.173 6.032 3.490 1.00 91.56 88 CYS A CA 1
ATOM 729 C C . CYS A 1 88 ? -9.635 6.156 3.946 1.00 91.56 88 CYS A C 1
ATOM 731 O O . CYS A 1 88 ? -10.519 5.848 3.152 1.00 91.56 88 CYS A O 1
ATOM 733 N N . HIS A 1 89 ? -9.902 6.600 5.182 1.00 90.94 89 HIS A N 1
ATOM 7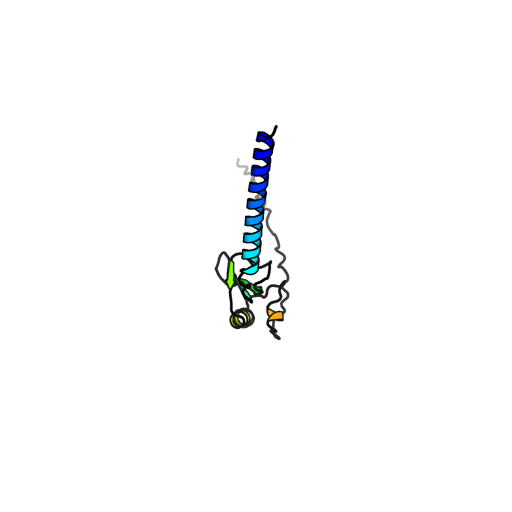34 C CA . HIS A 1 89 ? -11.251 6.813 5.732 1.00 90.94 89 HIS A CA 1
ATOM 735 C C . HIS A 1 89 ? -12.230 5.652 5.453 1.00 90.94 89 HIS A C 1
ATOM 737 O O . HIS A 1 89 ? -13.268 5.839 4.805 1.00 90.94 89 HIS A O 1
ATOM 743 N N . PRO A 1 90 ? -11.904 4.422 5.898 1.00 92.88 90 PRO A N 1
ATOM 744 C CA . PRO A 1 90 ? -12.725 3.247 5.612 1.00 92.88 90 PRO A CA 1
ATOM 745 C C . PRO A 1 90 ? -14.127 3.346 6.224 1.00 92.88 90 PRO A C 1
ATOM 747 O O . PRO A 1 90 ? -15.083 2.842 5.649 1.00 92.88 90 PRO A O 1
ATOM 750 N N . ASP A 1 91 ? -14.280 4.043 7.345 1.00 91.12 91 ASP A N 1
ATOM 751 C CA . ASP A 1 91 ? -15.559 4.375 7.975 1.00 91.12 91 ASP A CA 1
ATOM 752 C C . ASP A 1 91 ? -16.495 5.161 7.041 1.00 91.12 91 ASP A C 1
ATOM 754 O O . ASP A 1 91 ? -17.681 4.841 6.912 1.00 91.12 91 ASP A O 1
ATOM 758 N N . THR A 1 92 ? -15.938 6.136 6.322 1.00 90.75 92 THR A N 1
ATOM 759 C CA . THR A 1 92 ? -16.663 6.960 5.350 1.00 90.75 92 THR A CA 1
ATOM 760 C C . THR A 1 92 ? -17.015 6.151 4.104 1.00 90.75 92 THR A C 1
ATOM 762 O O . THR A 1 92 ? -18.158 6.188 3.644 1.00 90.75 92 THR A O 1
ATOM 765 N N . GLN A 1 93 ? -16.076 5.355 3.586 1.00 90.44 93 GLN A N 1
ATOM 766 C CA . GLN A 1 93 ? -16.334 4.471 2.442 1.00 90.44 93 GLN A CA 1
ATOM 767 C C . GLN A 1 93 ? -17.383 3.394 2.761 1.00 90.44 93 GLN A C 1
ATOM 769 O O . GLN A 1 93 ? -18.220 3.043 1.925 1.00 90.44 93 GLN A O 1
ATOM 774 N N . LEU A 1 94 ? -17.391 2.905 4.001 1.00 90.94 94 LEU A N 1
ATOM 775 C CA . LEU A 1 94 ? -18.412 2.002 4.515 1.00 90.94 94 L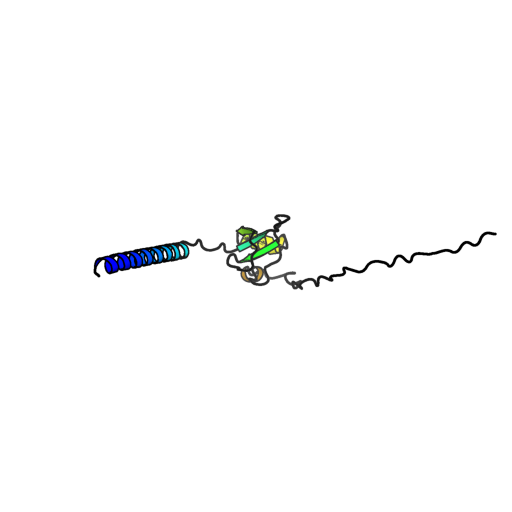EU A CA 1
ATOM 776 C C . LEU A 1 94 ? -19.722 2.727 4.854 1.00 90.94 94 LEU A C 1
ATOM 778 O O . LEU A 1 94 ? -20.703 2.051 5.153 1.00 90.94 94 LEU A O 1
ATOM 782 N N . ARG A 1 95 ? -19.806 4.058 4.739 1.00 89.88 95 ARG A N 1
ATOM 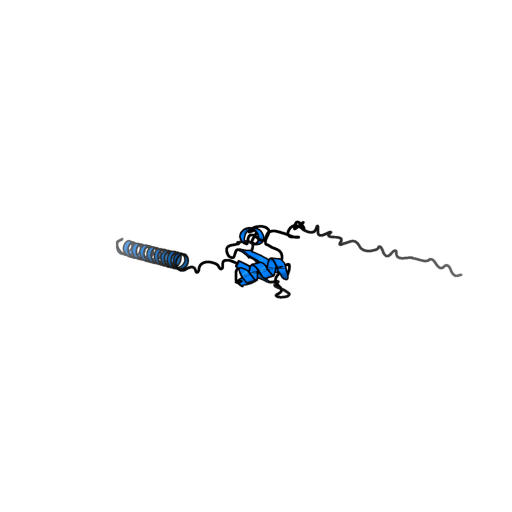783 C CA . ARG A 1 95 ? -21.010 4.854 5.040 1.00 89.88 95 ARG A CA 1
ATOM 784 C C . ARG A 1 95 ? -21.545 4.572 6.447 1.00 89.88 95 ARG A C 1
ATOM 786 O O . ARG A 1 95 ? -22.734 4.313 6.635 1.00 89.88 95 ARG A O 1
ATOM 793 N N . ILE A 1 96 ? -20.653 4.546 7.432 1.00 85.00 96 ILE A N 1
ATOM 794 C CA . ILE A 1 96 ? -21.027 4.418 8.841 1.00 85.00 96 ILE A CA 1
ATOM 795 C C . ILE A 1 96 ? -21.384 5.825 9.337 1.00 85.00 96 ILE A C 1
ATOM 797 O O . ILE A 1 96 ? -20.513 6.678 9.468 1.00 85.00 96 ILE A O 1
ATOM 801 N N . ILE A 1 97 ? -22.673 6.093 9.557 1.00 65.81 97 ILE A N 1
ATOM 802 C CA . ILE A 1 97 ? -23.177 7.403 9.994 1.00 65.81 97 ILE A CA 1
ATOM 803 C C . ILE A 1 97 ? -23.623 7.291 11.457 1.00 65.81 97 ILE A C 1
ATOM 805 O O . ILE A 1 97 ? -24.605 6.611 11.728 1.00 65.81 97 ILE A O 1
ATOM 809 N N . GLY A 1 98 ? -22.929 7.997 12.363 1.00 56.44 98 GLY A N 1
ATOM 810 C CA . GLY A 1 98 ? -23.338 8.249 13.758 1.00 56.44 98 GLY A CA 1
ATOM 811 C C . GLY A 1 98 ? -23.253 7.034 14.704 1.00 56.44 98 GLY A C 1
ATOM 812 O O . GLY A 1 98 ? -23.734 5.960 14.390 1.00 56.44 98 GLY A O 1
ATOM 813 N N . GLY A 1 99 ? -22.675 7.105 15.902 1.00 43.19 99 GLY A N 1
ATOM 814 C CA . GLY A 1 99 ? -22.210 8.244 16.687 1.00 43.19 99 GLY A CA 1
ATOM 815 C C . GLY A 1 99 ? -20.955 7.881 17.487 1.00 43.19 99 GLY A C 1
ATOM 816 O O . GLY A 1 99 ? -20.723 6.721 17.801 1.00 43.19 99 GLY A O 1
ATOM 817 N N . LEU A 1 100 ? -20.148 8.906 17.786 1.00 49.59 100 LEU A N 1
ATOM 818 C CA . LEU A 1 100 ? -18.793 8.871 18.374 1.00 49.59 100 LEU A CA 1
ATOM 819 C C . LEU A 1 100 ? -17.607 8.617 17.417 1.00 49.59 100 LEU A C 1
ATOM 821 O O . LEU A 1 100 ? -16.481 8.480 17.884 1.00 49.59 100 LEU A O 1
ATOM 825 N N . ALA A 1 101 ? -17.782 8.718 16.097 1.00 46.78 101 ALA A N 1
ATOM 826 C CA . ALA A 1 101 ? -16.678 8.651 15.120 1.00 46.78 101 ALA A CA 1
ATOM 827 C C . ALA A 1 101 ? -15.710 9.868 15.121 1.00 46.78 101 ALA A C 1
ATOM 829 O O . ALA A 1 101 ? -14.938 10.056 14.189 1.00 46.78 101 ALA A O 1
ATOM 830 N N . ALA A 1 102 ? -15.729 10.735 16.141 1.00 46.44 102 ALA A N 1
ATOM 831 C CA . ALA A 1 102 ? -15.040 12.028 16.081 1.00 46.44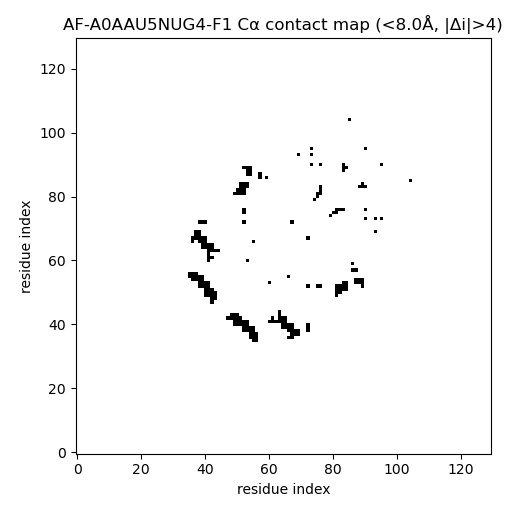 102 ALA A CA 1
ATOM 832 C C . ALA A 1 102 ? -14.385 12.489 17.393 1.00 46.44 102 ALA A C 1
ATOM 834 O O . ALA A 1 102 ? -14.305 13.691 17.658 1.00 46.44 102 ALA A O 1
ATOM 835 N N . ARG A 1 103 ? -13.792 11.592 18.192 1.00 46.62 103 ARG A N 1
ATOM 836 C CA . ARG A 1 103 ? -12.605 12.030 18.949 1.00 46.62 103 ARG A CA 1
ATOM 837 C C . ARG A 1 103 ? -11.434 11.993 17.984 1.00 46.62 103 ARG A C 1
ATOM 839 O O . ARG A 1 103 ? -10.699 11.0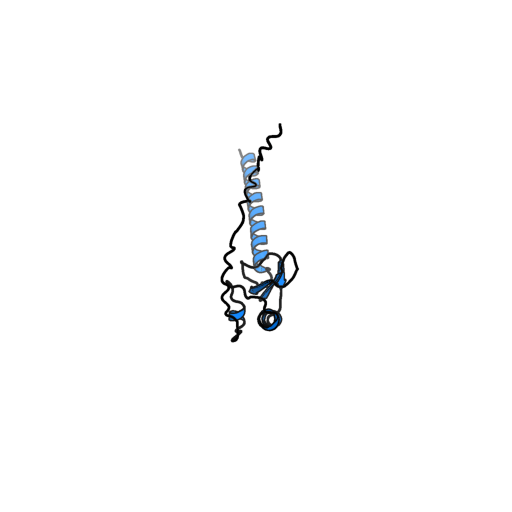20 17.913 1.00 46.62 103 ARG A O 1
ATOM 846 N N . ARG A 1 104 ? -11.363 13.068 17.192 1.00 48.94 104 ARG A N 1
ATOM 847 C CA . ARG A 1 104 ? -10.217 13.521 16.401 1.00 48.94 104 ARG A CA 1
ATOM 848 C C . ARG A 1 104 ? -8.952 12.854 16.916 1.00 48.94 104 ARG A C 1
ATOM 850 O O . ARG A 1 104 ? -8.573 13.099 18.061 1.00 48.94 104 ARG A O 1
ATOM 857 N N . ASN A 1 105 ? -8.352 12.027 16.071 1.00 46.91 105 ASN A N 1
ATOM 858 C CA . ASN A 1 105 ? -7.028 11.464 16.249 1.00 46.91 105 ASN A CA 1
ATOM 859 C C . ASN A 1 105 ? -6.031 12.633 16.386 1.00 46.91 105 ASN A C 1
ATOM 861 O O . ASN A 1 105 ? -5.424 13.077 15.417 1.00 46.91 105 ASN A O 1
ATOM 865 N N . ARG A 1 106 ? -5.973 13.241 17.575 1.00 38.72 106 ARG A N 1
ATOM 866 C CA . ARG A 1 106 ? -4.974 14.228 17.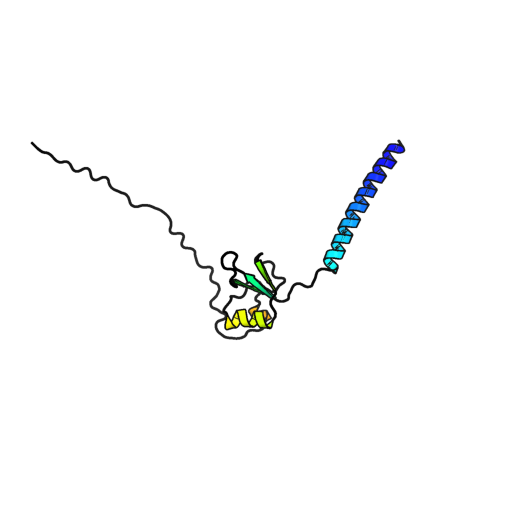959 1.00 38.72 106 ARG A CA 1
ATOM 867 C C . ARG A 1 106 ? -3.750 13.383 18.287 1.00 38.72 106 ARG A C 1
ATOM 869 O O . ARG A 1 106 ? -3.827 12.642 19.267 1.00 38.72 106 ARG A O 1
ATOM 876 N N . PRO A 1 107 ? -2.658 13.445 17.504 1.00 42.72 107 PRO A N 1
ATOM 877 C CA . PRO A 1 107 ? -1.441 12.746 17.879 1.00 42.72 107 PRO A CA 1
ATOM 878 C C . PRO A 1 107 ? -1.054 13.245 19.271 1.00 42.72 107 PRO A C 1
ATOM 880 O O . PRO A 1 107 ? -0.877 14.448 19.484 1.00 42.72 107 PRO A O 1
ATOM 883 N N . GLY A 1 108 ? -1.049 12.333 20.243 1.00 39.16 108 GLY A N 1
ATOM 884 C CA . GLY A 1 108 ? -0.660 12.639 21.609 1.00 39.16 108 GLY A CA 1
ATOM 885 C C . GLY A 1 108 ? 0.733 13.253 21.588 1.00 39.16 108 GLY A C 1
ATOM 886 O O . GLY A 1 108 ? 1.678 12.642 21.094 1.00 39.16 108 GLY A O 1
ATOM 887 N N . ARG A 1 109 ? 0.846 14.484 22.089 1.00 36.28 109 ARG A N 1
ATOM 888 C CA . ARG A 1 109 ? 2.121 15.109 22.430 1.00 36.28 109 ARG A CA 1
ATOM 889 C C . ARG A 1 109 ? 2.817 14.163 23.412 1.00 36.28 109 ARG A C 1
ATOM 891 O O . ARG A 1 109 ? 2.387 14.053 24.554 1.00 36.28 109 ARG A O 1
ATOM 898 N N . VAL A 1 110 ? 3.853 13.463 22.961 1.00 45.59 110 VAL A N 1
ATOM 899 C CA . VAL A 1 110 ? 4.791 12.771 23.847 1.00 45.59 110 VAL A CA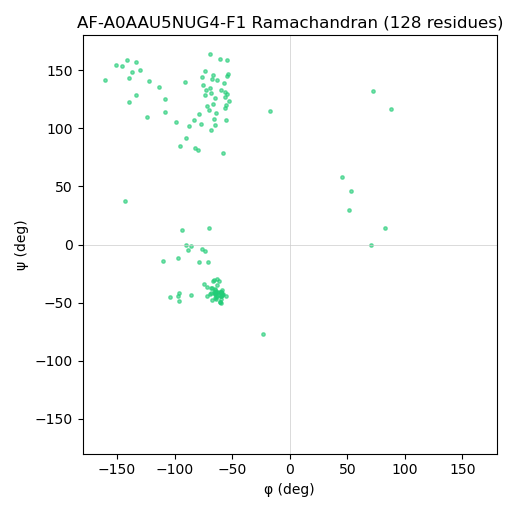 1
ATOM 900 C C . VAL A 1 110 ? 5.569 13.846 24.600 1.00 45.59 110 VAL A C 1
ATOM 902 O O . VAL A 1 110 ? 6.482 14.461 24.053 1.00 45.59 110 VAL A O 1
ATOM 905 N N . SER A 1 111 ? 5.155 14.140 25.833 1.00 39.16 111 SER A N 1
ATOM 906 C CA . SER A 1 111 ? 5.984 14.888 26.777 1.00 39.16 111 SER A CA 1
ATOM 907 C C . SER A 1 111 ? 7.195 14.020 27.091 1.00 39.16 111 SER A C 1
ATOM 909 O O . SER A 1 111 ? 7.096 13.017 27.793 1.00 39.16 111 SER A O 1
ATOM 911 N N . ASN A 1 112 ? 8.326 14.362 26.486 1.00 39.50 112 ASN A N 1
ATOM 912 C CA . ASN A 1 112 ? 9.598 13.723 26.761 1.00 39.50 112 ASN A CA 1
ATOM 913 C C . ASN A 1 112 ? 10.181 14.371 28.024 1.00 39.50 112 ASN A C 1
ATOM 915 O O . ASN A 1 112 ? 10.962 15.313 27.942 1.00 39.50 112 ASN A O 1
ATOM 919 N N . GLU A 1 113 ? 9.742 13.914 29.194 1.00 41.66 113 GLU A N 1
ATOM 920 C CA . GLU A 1 113 ? 10.334 14.286 30.480 1.00 41.66 113 GLU A CA 1
ATOM 921 C C . GLU A 1 113 ? 11.354 13.209 30.854 1.00 41.66 113 GLU A C 1
ATOM 923 O O . GLU A 1 113 ? 11.040 12.238 31.535 1.00 41.66 113 GLU A O 1
ATOM 928 N N . HIS A 1 114 ? 12.578 13.349 30.345 1.00 40.69 114 HIS A N 1
ATOM 929 C CA . HIS A 1 114 ? 13.728 12.610 30.853 1.00 40.69 114 HIS A CA 1
ATOM 930 C C . HIS A 1 114 ? 14.913 13.554 31.050 1.00 40.69 114 HIS A C 1
ATOM 932 O O . HIS A 1 114 ? 15.362 14.204 30.108 1.00 40.69 114 HIS A O 1
ATOM 938 N N . SER A 1 115 ? 15.467 13.471 32.265 1.00 38.75 115 SER A N 1
ATOM 939 C CA . SER A 1 115 ? 16.758 13.995 32.734 1.00 38.75 115 SER A CA 1
ATOM 940 C C . SER A 1 115 ? 16.709 15.441 33.249 1.00 38.75 115 SER A C 1
ATOM 942 O O . SER A 1 115 ? 16.392 16.353 32.501 1.00 38.75 115 SER A O 1
ATOM 944 N N . THR A 1 116 ? 16.992 15.714 34.527 1.00 43.66 116 THR A N 1
ATOM 945 C CA . THR A 1 116 ? 18.242 15.332 35.211 1.00 43.66 116 THR A CA 1
ATOM 946 C C . THR A 1 116 ? 18.106 15.105 36.730 1.00 43.66 116 THR A C 1
ATOM 948 O O . THR A 1 116 ? 17.224 15.631 37.399 1.00 43.66 116 THR A O 1
ATOM 951 N N . ALA A 1 117 ? 19.026 14.279 37.235 1.00 46.44 117 ALA A N 1
ATOM 952 C CA . ALA A 1 117 ? 19.164 13.691 38.569 1.00 46.44 117 ALA A CA 1
ATOM 953 C C . ALA A 1 117 ? 19.183 14.658 39.781 1.00 46.44 117 ALA A C 1
ATOM 955 O O . ALA A 1 117 ? 19.563 15.821 39.636 1.00 46.44 117 ALA A O 1
ATOM 956 N N . PRO A 1 118 ? 18.881 14.169 41.005 1.00 41.62 118 PRO A N 1
ATOM 957 C CA . PRO A 1 118 ? 19.063 14.946 42.226 1.00 41.62 118 PRO A CA 1
ATOM 958 C C . PRO A 1 118 ? 20.550 15.088 42.587 1.00 41.62 118 PRO A C 1
ATOM 960 O O . PRO A 1 118 ? 21.305 14.114 42.616 1.00 41.62 118 PRO A O 1
ATOM 963 N N . ALA A 1 119 ? 20.955 16.315 42.913 1.00 44.31 119 ALA A N 1
ATOM 964 C CA . ALA A 1 119 ? 22.242 16.615 43.522 1.00 44.31 119 ALA A CA 1
ATOM 965 C C . ALA A 1 119 ? 22.310 15.997 44.930 1.00 44.31 119 ALA A C 1
ATOM 967 O O . ALA A 1 119 ? 21.664 16.475 45.862 1.00 44.31 119 ALA A O 1
ATOM 968 N N . ILE A 1 120 ? 23.108 14.941 45.098 1.00 45.28 120 ILE A N 1
ATOM 969 C CA . ILE A 1 120 ? 23.544 14.499 46.425 1.00 45.28 120 ILE A CA 1
ATOM 970 C C . ILE A 1 120 ? 24.644 15.462 46.873 1.00 45.28 120 ILE A C 1
ATOM 972 O O . ILE A 1 120 ? 25.780 15.412 46.405 1.00 45.28 120 ILE A O 1
ATOM 976 N N . VAL A 1 121 ? 24.280 16.367 47.777 1.00 48.59 121 VAL A N 1
ATOM 977 C CA . VAL A 1 121 ? 25.211 17.213 48.526 1.00 48.59 121 VAL A CA 1
ATOM 978 C C . VAL A 1 121 ? 25.961 16.324 49.523 1.00 48.59 121 VAL A C 1
ATOM 980 O O . VAL A 1 121 ? 25.358 15.768 50.442 1.00 48.59 121 VAL A O 1
ATOM 983 N N . LEU A 1 122 ? 27.281 16.189 49.355 1.00 45.44 122 LEU A N 1
ATOM 984 C CA . LEU A 1 122 ? 28.157 15.626 50.383 1.00 45.44 122 LEU A CA 1
ATOM 985 C C . LEU A 1 122 ? 28.144 16.547 51.610 1.00 45.44 122 LEU A C 1
ATOM 987 O O . LEU A 1 122 ? 28.652 17.667 51.572 1.00 45.44 122 LEU A O 1
ATOM 991 N N . ASN A 1 123 ? 27.587 16.057 52.712 1.00 41.47 123 ASN A N 1
ATOM 992 C CA . ASN A 1 123 ? 27.579 16.752 53.990 1.00 41.47 123 ASN A CA 1
ATOM 993 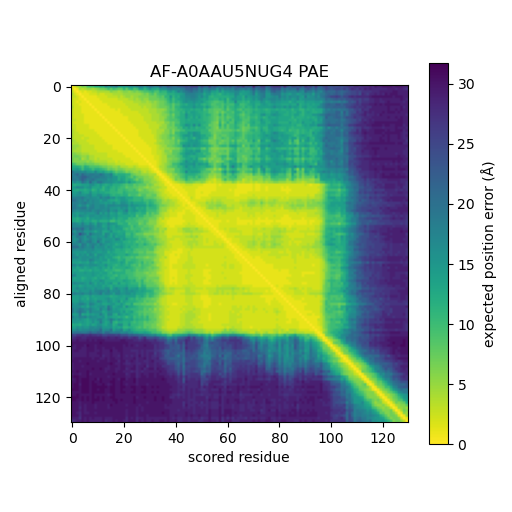C C . ASN A 1 123 ? 28.862 16.401 54.768 1.00 41.47 123 ASN A C 1
ATOM 995 O O . ASN A 1 123 ? 28.975 15.316 55.339 1.00 41.47 123 ASN A O 1
ATOM 999 N N . ARG A 1 124 ? 29.851 17.302 54.775 1.00 46.06 124 ARG A N 1
ATOM 1000 C CA . ARG A 1 124 ? 31.062 17.186 55.604 1.00 46.06 124 ARG A CA 1
ATOM 1001 C C . ARG A 1 124 ? 30.801 17.868 56.948 1.00 46.06 124 ARG A C 1
ATOM 1003 O O . ARG A 1 124 ? 31.024 19.065 57.095 1.00 46.06 124 ARG A O 1
ATOM 1010 N N . ARG A 1 125 ? 30.321 17.105 57.935 1.00 52.50 125 ARG A N 1
ATOM 1011 C CA . ARG A 1 125 ? 30.298 17.549 59.337 1.00 52.50 125 ARG A CA 1
ATOM 1012 C C . ARG A 1 125 ? 31.725 17.559 59.887 1.00 52.50 125 ARG A C 1
ATOM 1014 O O . ARG A 1 125 ? 32.370 16.517 59.949 1.00 52.50 125 ARG A O 1
ATOM 1021 N N . LEU A 1 126 ? 32.182 18.739 60.308 1.00 51.47 126 LEU A N 1
ATOM 1022 C CA . LEU A 1 126 ? 33.180 18.860 61.366 1.00 51.47 126 LEU A CA 1
ATOM 1023 C C . LEU A 1 126 ? 32.618 18.216 62.639 1.00 51.47 126 LEU A C 1
ATOM 1025 O O . LEU A 1 126 ? 31.501 18.532 63.047 1.00 51.47 126 LEU A O 1
ATOM 1029 N N . VAL A 1 127 ? 33.421 17.381 63.288 1.00 51.97 127 VAL A N 1
ATOM 1030 C CA . VAL A 1 127 ? 33.320 17.139 64.726 1.00 51.97 127 VAL A CA 1
ATOM 1031 C C . VAL A 1 127 ? 34.695 17.452 65.303 1.00 51.97 127 VAL A C 1
ATOM 1033 O O . VAL A 1 127 ? 35.669 16.762 65.016 1.00 51.97 127 VAL A O 1
ATOM 1036 N N . MET A 1 128 ? 34.756 18.556 66.048 1.00 40.84 128 MET A N 1
ATOM 1037 C CA . MET A 1 128 ? 35.807 18.839 67.020 1.00 40.84 128 MET A CA 1
ATOM 1038 C C . MET A 1 128 ? 35.565 17.939 68.232 1.00 40.84 128 MET A C 1
ATOM 1040 O O . MET A 1 128 ? 34.465 17.946 68.784 1.00 40.84 128 MET A O 1
ATOM 1044 N N . THR A 1 129 ? 36.589 17.215 68.666 1.00 46.47 129 THR A N 1
ATOM 1045 C CA . THR A 1 129 ? 36.673 16.646 70.014 1.00 46.47 129 THR A CA 1
ATOM 1046 C C . THR A 1 129 ? 38.103 16.790 70.515 1.00 46.47 129 THR A C 1
ATOM 1048 O O . THR A 1 129 ? 39.004 16.254 69.872 1.00 46.47 129 THR A O 1
ATOM 1051 N N . ALA A 1 130 ? 38.200 17.463 71.668 1.00 47.91 130 ALA A N 1
ATOM 1052 C CA . ALA A 1 130 ? 39.316 17.619 72.608 1.00 47.91 130 ALA A CA 1
ATOM 1053 C C . ALA A 1 130 ? 40.557 18.386 72.126 1.00 47.91 130 ALA A C 1
ATOM 1055 O O . ALA A 1 130 ? 41.360 17.831 71.349 1.00 47.91 130 ALA A O 1
#

pLDDT: mean 79.7, std 21.17, range [36.28, 98.31]

Radius of gyration: 30.99 Å; Cα contacts (8 Å, |Δi|>4): 112; chains: 1; bounding box: 63×32×111 Å

Solvent-accessible surface area (backbone atoms only — not comparable to full-atom values): 8267 Å² total; per-residue (Å²): 118,68,68,62,52,53,55,50,51,54,53,50,50,52,51,50,53,51,51,52,52,51,49,52,51,49,50,50,50,64,75,67,47,76,77,65,50,76,26,26,35,23,35,37,89,87,77,64,44,79,56,32,36,36,38,39,78,49,86,83,62,59,95,47,59,46,79,41,54,75,67,53,51,49,42,37,50,68,73,70,61,31,44,60,31,90,85,67,38,37,51,64,78,68,63,67,77,85,82,81,94,69,78,68,90,65,79,75,81,78,80,84,85,76,87,85,82,84,85,81,76,86,81,82,78,84,79,91,80,137

Sequence (130 aa):
MRVWHAMWLERIDRQIAYVQKRQAEEERRRRNRPRPPDWVVELSRATGQPLQVHDGACGMKGKRHREVSRDEARRLLTTDAVPACPFCHPDTQLRIIGGLAARRNRPGRVSNEHSTAPAIVLNRRLVMTA

Secondary structure (DSSP, 8-state):
-HHHHHHHHHHHHHHHHHHHHHHHHHHHHHHTPPPPPSEEEEE-TTT--EEEEEETT-TT--SSEEEE-HHHHHHHHHTS-PPBPTTT-HHHHTT--SSSTTS---------------------------